Protein AF-A0AAW0MJV5-F1 (afdb_monomer)

Foldseek 3Di:
DDPVVVVVDDPPPDDDPDPPWDWDKDKDDPWFPADPDPCSCVVPVVVCVVVVWDWDWDDDRGIIIIITTPVVD

Radius of gyration: 14.72 Å; Cα contacts (8 Å, |Δi|>4): 72; chains: 1; bounding box: 30×25×39 Å

pLDDT: mean 93.15, std 4.49, range [76.12, 97.94]

Nearest PDB structures (foldseek):
  5gs9-assembly1_A  TM=9.914E-01  e=1.143E-07  Homo sapiens
  5gt7-assembly1_A  TM=9.850E-01  e=1.216E-07  Homo sapiens
  5gt7-assembly1_B  TM=9.910E-01  e=1.465E-07  Homo sapiens
  5gs9-assembly1_B  TM=9.832E-01  e=1.377E-07  Homo sapiens
  5gv2-assembly1_C  TM=9.573E-01  e=2.564E-07  Homo sapiens

Secondary structure (DSSP, 8-state):
--HHHHTTSPTTS-----SS--EEEEEE-SS---SS--SHHHHHHHHHHHTT---EEEE-SS-EEEEEEGGG-

Sequence (73 aa):
MDTEAQRRFPADLLFTSSSGELWRMVRIGGQPLGYDDCGIVAQISRPLADSDISAYYISTFSFDHTLVPDEDI

Solvent-accessible surface area (backbone atoms only — not comparable to full-atom values): 4806 Å² total; per-residue (Å²): 134,58,74,71,67,56,69,73,52,69,84,94,71,77,85,76,92,61,93,76,73,53,72,39,78,47,78,44,69,99,55,70,57,68,87,83,72,77,60,64,66,56,71,51,52,48,63,32,54,78,65,73,49,66,68,50,79,48,79,54,86,42,40,37,35,37,33,30,50,54,89,82,110

Mean predicted aligned error: 3.77 Å

InterPro domains:
  IPR027795 CASTOR, ACT domain [PF13840] (19-73)
  IPR045865 ACT-like domain [SSF55021] (22-72)
  IPR051719 Cytosolic arginine sensor for mTORC1 [PTHR31131] (1-73)

Structure (mmCIF, N/CA/C/O backbone):
data_AF-A0AAW0MJV5-F1
#
_entry.id   AF-A0AAW0MJV5-F1
#
loop_
_atom_site.group_PDB
_atom_site.id
_atom_site.type_symbol
_atom_site.label_atom_id
_atom_site.label_alt_id
_atom_site.label_comp_id
_atom_site.label_asym_id
_atom_site.label_entity_id
_atom_site.label_seq_id
_atom_site.pdbx_PDB_ins_code
_atom_site.Cartn_x
_atom_site.Cartn_y
_atom_site.Cartn_z
_atom_site.occupancy
_atom_site.B_iso_or_equiv
_atom_site.auth_seq_id
_atom_site.auth_comp_id
_atom_site.auth_asym_id
_atom_site.auth_atom_id
_atom_site.pdbx_PDB_model_num
ATOM 1 N N . MET A 1 1 ? 2.088 6.165 10.118 1.00 89.69 1 MET A N 1
ATOM 2 C CA . MET A 1 1 ? 2.894 6.282 11.354 1.00 89.69 1 MET A CA 1
ATOM 3 C C . MET A 1 1 ? 2.774 4.964 12.094 1.00 89.69 1 MET A C 1
ATOM 5 O O . MET A 1 1 ? 1.705 4.373 12.015 1.00 89.69 1 MET A O 1
ATOM 9 N N . ASP A 1 2 ? 3.834 4.483 12.741 1.00 91.56 2 ASP A N 1
ATOM 10 C CA . ASP A 1 2 ? 3.751 3.258 13.543 1.00 91.56 2 ASP A CA 1
ATOM 11 C C . ASP A 1 2 ? 3.031 3.488 14.887 1.00 91.56 2 ASP A C 1
ATOM 13 O O . ASP A 1 2 ? 2.863 4.619 15.357 1.00 91.56 2 ASP A O 1
ATOM 17 N N . THR A 1 3 ? 2.596 2.394 15.510 1.00 90.06 3 THR A N 1
ATOM 18 C CA . THR A 1 3 ? 1.816 2.418 16.753 1.00 90.06 3 THR A CA 1
ATOM 19 C C . THR A 1 3 ? 2.622 2.931 17.951 1.00 90.06 3 THR A C 1
ATOM 21 O O . THR A 1 3 ? 2.043 3.470 18.894 1.00 90.06 3 THR A O 1
ATOM 24 N N . GLU A 1 4 ? 3.951 2.789 17.950 1.00 93.44 4 GLU A N 1
ATOM 25 C CA . GLU A 1 4 ? 4.798 3.283 19.040 1.00 93.44 4 GLU A CA 1
ATOM 26 C C . GLU A 1 4 ? 4.889 4.812 19.004 1.00 93.44 4 GLU A C 1
ATOM 28 O O . GLU A 1 4 ? 4.708 5.474 20.027 1.00 93.44 4 GLU A O 1
ATOM 33 N N . ALA A 1 5 ? 5.094 5.383 17.818 1.00 93.25 5 ALA A N 1
ATOM 34 C CA . ALA A 1 5 ? 5.075 6.815 17.583 1.00 93.25 5 ALA A CA 1
ATOM 35 C C . ALA A 1 5 ? 3.695 7.411 17.893 1.00 93.25 5 ALA A C 1
ATOM 37 O O . ALA A 1 5 ? 3.624 8.458 18.536 1.00 93.25 5 ALA A O 1
ATOM 38 N N . GLN A 1 6 ? 2.603 6.719 17.540 1.00 92.19 6 GLN A N 1
ATOM 39 C CA . GLN A 1 6 ? 1.241 7.154 17.869 1.00 92.19 6 GLN A CA 1
ATOM 40 C C . GLN A 1 6 ? 1.021 7.324 19.379 1.00 92.19 6 GLN A C 1
ATOM 42 O O . GLN A 1 6 ? 0.416 8.308 19.796 1.00 92.19 6 GLN A O 1
ATOM 47 N N . ARG A 1 7 ? 1.559 6.422 20.212 1.00 93.94 7 ARG A N 1
ATOM 48 C CA . ARG A 1 7 ? 1.424 6.478 21.684 1.00 93.94 7 ARG A CA 1
ATOM 49 C C . ARG A 1 7 ? 2.096 7.691 22.327 1.00 93.94 7 ARG A C 1
ATOM 51 O O . ARG A 1 7 ? 1.846 7.968 23.495 1.00 93.94 7 ARG A O 1
ATOM 58 N N . ARG A 1 8 ? 2.958 8.401 21.594 1.00 96.38 8 ARG A N 1
ATOM 59 C CA . ARG A 1 8 ? 3.617 9.624 22.075 1.00 96.38 8 ARG A CA 1
ATOM 60 C C . ARG A 1 8 ? 2.713 10.854 21.965 1.00 96.38 8 ARG A C 1
ATOM 62 O O . ARG A 1 8 ? 3.027 11.880 22.563 1.00 96.38 8 ARG A O 1
ATOM 69 N N . PHE A 1 9 ? 1.616 10.766 21.212 1.00 94.75 9 PHE A N 1
ATOM 70 C CA . PHE A 1 9 ? 0.638 11.842 21.090 1.00 94.75 9 PHE A CA 1
ATOM 71 C C . PHE A 1 9 ? -0.401 11.766 22.218 1.00 94.75 9 PHE A C 1
ATOM 73 O O . PHE A 1 9 ? -0.762 10.666 22.642 1.00 94.75 9 PHE A O 1
ATOM 80 N N . PRO A 1 10 ? -0.910 12.914 22.699 1.00 96.56 10 PRO A N 1
ATOM 81 C CA . PRO A 1 10 ? -2.047 12.933 23.611 1.00 96.56 10 PRO A CA 1
ATOM 82 C C . PRO A 1 10 ? -3.264 12.204 23.025 1.00 96.56 10 PRO A C 1
ATOM 84 O O . PRO A 1 10 ? -3.489 12.227 21.811 1.00 96.56 10 PRO A O 1
ATOM 87 N N . ALA A 1 11 ? -4.057 11.587 23.904 1.00 92.56 11 ALA A N 1
ATOM 88 C CA . ALA A 1 11 ? -5.314 10.947 23.525 1.00 92.56 11 ALA A CA 1
ATOM 89 C C . ALA A 1 11 ? -6.287 11.955 22.880 1.00 92.56 11 ALA A C 1
ATOM 91 O O . ALA A 1 11 ? -6.205 13.157 23.134 1.00 92.56 11 ALA A O 1
ATOM 92 N N . ASP A 1 12 ? -7.188 11.449 22.035 1.00 92.88 12 ASP A N 1
ATOM 93 C CA . ASP A 1 12 ? -8.280 12.195 21.385 1.00 92.88 12 ASP A CA 1
ATOM 94 C C . ASP A 1 12 ? -7.866 13.336 20.431 1.00 92.88 12 ASP A C 1
ATOM 96 O O . ASP A 1 12 ? -8.708 14.112 19.985 1.00 92.88 12 ASP A O 1
ATOM 100 N N . LEU A 1 13 ? -6.580 13.428 20.066 1.00 94.94 13 LEU A N 1
ATOM 101 C CA . LEU A 1 13 ? -6.093 14.373 19.048 1.00 94.94 13 LEU A CA 1
ATOM 102 C C . LEU A 1 13 ? -5.939 13.756 17.656 1.00 94.94 13 LEU A C 1
ATOM 104 O O . LEU A 1 13 ? -5.998 14.465 16.651 1.00 94.94 13 LEU A O 1
ATOM 108 N N . LEU A 1 14 ? -5.689 12.448 17.592 1.00 92.69 14 LEU A N 1
ATOM 109 C CA . LEU A 1 14 ? -5.485 11.729 16.340 1.00 92.69 14 LEU A CA 1
ATOM 110 C C . LEU A 1 14 ? -6.776 11.012 15.950 1.00 92.69 14 LEU A C 1
ATOM 112 O O . LEU A 1 14 ? -7.209 10.090 16.637 1.00 92.69 14 LEU A O 1
ATOM 116 N N . PHE A 1 15 ? -7.361 11.420 14.828 1.00 91.81 15 PHE A N 1
ATOM 117 C CA . PHE A 1 15 ? -8.567 10.809 14.276 1.00 91.81 15 PHE A CA 1
ATOM 118 C C . PHE A 1 15 ? -8.193 9.788 13.201 1.00 91.81 15 PHE A C 1
ATOM 120 O O . PHE A 1 15 ? -7.382 10.075 12.321 1.00 91.81 15 PHE A O 1
ATOM 127 N N . THR A 1 16 ? -8.796 8.604 13.263 1.00 90.06 16 THR A N 1
ATOM 128 C CA . THR A 1 16 ? -8.642 7.544 12.262 1.00 90.06 16 THR A CA 1
ATOM 129 C C . THR A 1 16 ? -10.015 7.040 11.835 1.00 90.06 16 THR A C 1
ATOM 131 O O . THR A 1 16 ? -10.940 7.006 12.645 1.00 90.06 16 THR A O 1
ATOM 134 N N . SER A 1 17 ? -10.151 6.659 10.566 1.00 88.50 17 SER A N 1
ATOM 135 C CA . SER A 1 17 ? -11.325 5.940 10.061 1.00 88.50 17 SER A CA 1
ATOM 136 C C . SER A 1 17 ? -11.221 4.428 10.266 1.00 88.50 17 SER A C 1
ATOM 138 O O . SER A 1 17 ? -12.182 3.723 9.976 1.00 88.50 17 SER A O 1
ATOM 140 N N . SER A 1 18 ? -10.074 3.918 10.732 1.00 80.69 18 SER A N 1
ATOM 141 C CA . SER A 1 18 ? -9.896 2.487 10.967 1.00 80.69 18 SER A CA 1
ATOM 142 C C . SER A 1 18 ? -10.662 2.018 12.205 1.00 80.69 18 SER A C 1
ATOM 144 O O . SER A 1 18 ? -10.595 2.625 13.274 1.00 80.69 18 SER A O 1
ATOM 146 N N . SER A 1 19 ? -11.346 0.884 12.078 1.00 78.25 19 SER A N 1
ATOM 147 C CA . SER A 1 19 ? -12.053 0.176 13.157 1.00 78.25 19 SER A CA 1
ATOM 148 C C . SER A 1 19 ? -11.134 -0.717 14.005 1.00 78.25 19 SER A C 1
ATOM 150 O O . SER A 1 19 ? -11.598 -1.655 14.647 1.00 78.25 19 SER A O 1
ATOM 152 N N . GLY A 1 20 ? -9.829 -0.432 14.023 1.00 76.12 20 GLY A N 1
ATOM 153 C CA . GLY A 1 20 ? -8.802 -1.261 14.669 1.00 76.12 20 GLY A CA 1
ATOM 154 C C . GLY A 1 20 ? -7.883 -2.000 13.692 1.00 76.12 20 GLY A C 1
ATOM 155 O O . GLY A 1 20 ? -6.846 -2.501 14.117 1.00 76.12 20 GLY A O 1
ATOM 156 N N . GLU A 1 21 ? -8.209 -2.006 12.399 1.00 81.50 21 GLU A N 1
ATOM 157 C CA . GLU A 1 21 ? -7.328 -2.506 11.339 1.00 81.50 21 GLU A CA 1
ATOM 158 C C . GLU A 1 21 ? -6.055 -1.657 11.233 1.00 81.50 21 GLU A C 1
ATOM 160 O O . GLU A 1 21 ? -6.088 -0.417 11.232 1.00 81.50 21 GLU A O 1
ATOM 165 N N . LEU A 1 22 ? -4.919 -2.350 11.159 1.00 89.12 22 LEU A N 1
ATOM 166 C CA . LEU A 1 22 ? -3.603 -1.767 10.936 1.00 89.12 22 LEU A CA 1
ATOM 167 C C . LEU A 1 22 ? -3.151 -2.035 9.502 1.00 89.12 22 LEU A C 1
ATOM 169 O O . LEU A 1 22 ? -3.646 -2.929 8.823 1.00 89.12 22 LEU A O 1
ATOM 173 N N . TRP A 1 23 ? -2.181 -1.244 9.058 1.00 93.88 23 TRP A N 1
ATOM 174 C CA . TRP A 1 23 ? -1.632 -1.324 7.712 1.00 93.88 23 TRP A CA 1
ATOM 175 C C . TRP A 1 23 ? -0.210 -1.871 7.749 1.00 93.88 23 TRP A C 1
ATOM 177 O O . TRP A 1 23 ? 0.620 -1.416 8.544 1.00 93.88 23 TRP A O 1
ATOM 187 N N . ARG A 1 24 ? 0.094 -2.801 6.846 1.00 95.56 24 ARG A N 1
ATOM 188 C CA . ARG A 1 24 ? 1.426 -3.367 6.650 1.00 95.56 24 ARG A CA 1
ATOM 189 C C . ARG A 1 24 ? 2.107 -2.788 5.438 1.00 95.56 24 ARG A C 1
ATOM 191 O O . ARG A 1 24 ? 1.524 -2.661 4.370 1.00 95.56 24 ARG A O 1
ATOM 198 N N . MET A 1 25 ? 3.374 -2.440 5.629 1.00 95.69 25 MET A N 1
ATOM 199 C CA . MET A 1 25 ? 4.200 -1.840 4.596 1.00 95.69 25 MET A CA 1
ATOM 200 C C . MET A 1 25 ? 4.976 -2.904 3.825 1.00 95.69 25 MET A C 1
ATOM 202 O O . MET A 1 25 ? 5.776 -3.640 4.401 1.00 95.69 25 MET A O 1
ATOM 206 N N . VAL A 1 26 ? 4.812 -2.893 2.508 1.00 96.06 26 VAL A N 1
ATOM 207 C CA . VAL A 1 26 ? 5.671 -3.572 1.541 1.00 96.06 26 VAL A CA 1
ATOM 208 C C . VAL A 1 26 ? 6.570 -2.521 0.894 1.00 96.06 26 VAL A C 1
ATOM 210 O O . VAL A 1 26 ? 6.089 -1.604 0.227 1.00 96.06 26 VAL A O 1
ATOM 213 N N . ARG A 1 27 ? 7.886 -2.633 1.107 1.00 96.38 27 ARG A N 1
ATOM 214 C CA . ARG A 1 27 ? 8.878 -1.776 0.442 1.00 96.38 27 ARG A CA 1
ATOM 215 C C . ARG A 1 27 ? 9.247 -2.366 -0.913 1.00 96.38 27 ARG A C 1
ATOM 217 O O . ARG A 1 27 ? 9.613 -3.536 -0.999 1.00 96.38 27 ARG A O 1
ATOM 224 N N . ILE A 1 28 ? 9.216 -1.533 -1.940 1.00 95.50 28 ILE A N 1
ATOM 225 C CA . ILE A 1 28 ? 9.495 -1.894 -3.325 1.00 95.50 28 ILE A CA 1
ATOM 226 C C . ILE A 1 28 ? 10.836 -1.286 -3.738 1.00 95.50 28 ILE A C 1
ATOM 228 O O . ILE A 1 28 ? 11.118 -0.114 -3.482 1.00 95.50 28 ILE A O 1
ATOM 232 N N . GLY A 1 29 ? 11.660 -2.110 -4.385 1.00 92.19 29 GLY A N 1
ATOM 233 C CA . GLY A 1 29 ? 13.005 -1.758 -4.832 1.00 92.19 29 GLY A CA 1
ATOM 234 C C . GLY A 1 29 ? 14.102 -2.366 -3.955 1.00 92.19 29 GLY A C 1
ATOM 235 O O . GLY A 1 29 ? 14.132 -2.202 -2.735 1.00 92.19 29 GLY A O 1
ATOM 236 N N . GLY A 1 30 ? 15.031 -3.080 -4.599 1.00 90.62 30 GLY A N 1
ATOM 237 C CA . GLY A 1 30 ? 16.275 -3.548 -3.976 1.00 90.62 30 GLY A CA 1
ATOM 238 C C . GLY A 1 30 ? 17.402 -2.511 -4.029 1.00 90.62 30 GLY A C 1
ATOM 239 O O . GLY A 1 30 ? 18.365 -2.628 -3.277 1.00 90.62 30 GLY A O 1
ATOM 240 N N . GLN A 1 31 ? 17.272 -1.509 -4.903 1.00 91.50 31 GLN A N 1
ATOM 241 C CA . GLN A 1 31 ? 18.159 -0.360 -5.131 1.00 91.50 31 GLN A CA 1
ATOM 242 C C . GLN A 1 31 ? 17.289 0.886 -5.402 1.00 91.50 31 GLN A C 1
ATOM 244 O O . GLN A 1 31 ? 16.088 0.712 -5.632 1.00 91.50 31 GLN A O 1
ATOM 249 N N . PRO A 1 32 ? 17.846 2.115 -5.361 1.00 93.56 32 PRO A N 1
ATOM 250 C CA . PRO A 1 32 ? 17.088 3.322 -5.673 1.00 93.56 32 PRO A CA 1
ATOM 251 C C . PRO A 1 32 ? 16.430 3.246 -7.055 1.00 93.56 32 PRO A C 1
ATOM 253 O O . PRO A 1 32 ? 17.112 2.974 -8.039 1.00 93.56 32 PRO A O 1
ATOM 256 N N . LEU A 1 33 ? 15.119 3.485 -7.108 1.00 91.31 33 LEU A N 1
ATOM 257 C CA . LEU A 1 33 ? 14.297 3.333 -8.314 1.00 91.31 33 LEU A CA 1
ATOM 258 C C . LEU A 1 33 ? 14.521 4.453 -9.342 1.00 91.31 33 LEU A C 1
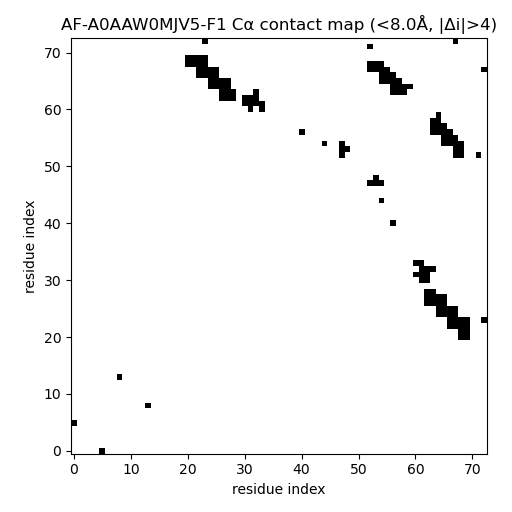ATOM 260 O O . LEU A 1 33 ? 14.281 4.260 -10.528 1.00 91.31 33 LEU A O 1
ATOM 264 N N . GLY A 1 34 ? 14.998 5.622 -8.902 1.00 92.12 34 GLY A N 1
ATOM 265 C CA . GLY A 1 34 ? 15.101 6.794 -9.771 1.00 92.12 34 GLY A CA 1
ATOM 266 C C . GLY A 1 34 ? 13.724 7.294 -10.219 1.00 92.12 34 GLY A C 1
ATOM 267 O O . GLY A 1 34 ? 12.733 7.101 -9.519 1.00 92.12 34 GLY A O 1
ATOM 268 N N . TYR A 1 35 ? 13.676 7.970 -11.370 1.00 92.38 35 TYR A N 1
ATOM 269 C CA . TYR A 1 35 ? 12.464 8.650 -11.857 1.00 92.38 35 TYR A CA 1
ATOM 270 C C . TYR A 1 35 ? 12.105 8.344 -13.315 1.00 92.38 35 TYR A C 1
ATOM 272 O O . TYR A 1 35 ? 11.068 8.803 -13.788 1.00 92.38 35 TYR A O 1
ATOM 280 N N . ASP A 1 36 ? 12.948 7.585 -14.018 1.00 93.00 36 ASP A N 1
ATOM 281 C CA . ASP A 1 36 ? 12.787 7.309 -15.451 1.00 93.00 36 ASP A CA 1
ATOM 282 C C . ASP A 1 36 ? 12.100 5.957 -15.721 1.00 93.00 36 ASP A C 1
ATOM 284 O O . ASP A 1 36 ? 11.541 5.745 -16.799 1.00 93.00 36 ASP A O 1
ATOM 288 N N . ASP A 1 37 ? 12.105 5.049 -14.739 1.00 89.25 37 ASP A N 1
ATOM 289 C CA . ASP A 1 37 ? 11.512 3.719 -14.864 1.00 89.25 37 ASP A CA 1
ATOM 290 C C . ASP A 1 37 ? 9.985 3.767 -14.688 1.00 89.25 37 ASP A C 1
ATOM 292 O O . ASP A 1 37 ? 9.442 4.012 -13.609 1.00 89.25 37 ASP A O 1
ATOM 296 N N . CYS A 1 38 ? 9.265 3.484 -15.773 1.00 92.69 38 CYS A N 1
ATOM 297 C CA . CYS A 1 38 ? 7.806 3.416 -15.784 1.00 92.69 38 CYS A CA 1
ATOM 298 C C . CYS A 1 38 ? 7.278 2.028 -15.385 1.00 92.69 38 CYS A C 1
ATOM 300 O O . CYS A 1 38 ? 7.897 0.995 -15.627 1.00 92.69 38 CYS A O 1
ATOM 302 N N . GLY A 1 39 ? 6.049 1.993 -14.863 1.00 93.69 39 GLY A N 1
ATOM 303 C CA . GLY A 1 39 ? 5.299 0.750 -14.647 1.00 93.69 39 GLY A CA 1
ATOM 304 C C . GLY A 1 39 ? 5.527 0.066 -13.298 1.00 93.69 39 GLY A C 1
ATOM 305 O O . GLY A 1 39 ? 4.832 -0.906 -13.016 1.00 93.69 39 GLY A O 1
ATOM 306 N N . ILE A 1 40 ? 6.405 0.596 -12.440 1.00 94.19 40 ILE A N 1
ATOM 307 C CA . ILE A 1 40 ? 6.641 0.074 -11.082 1.00 94.19 40 ILE A CA 1
ATOM 308 C C . ILE A 1 40 ? 5.330 0.033 -10.285 1.00 94.19 40 ILE A C 1
ATOM 310 O O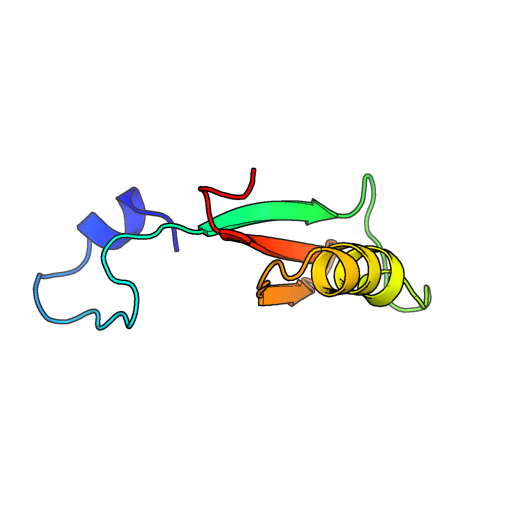 . ILE A 1 40 ? 4.931 -1.022 -9.799 1.00 94.19 40 ILE A O 1
ATOM 314 N N . VAL A 1 41 ? 4.592 1.148 -10.240 1.00 95.44 41 VAL A N 1
ATOM 315 C CA . VAL A 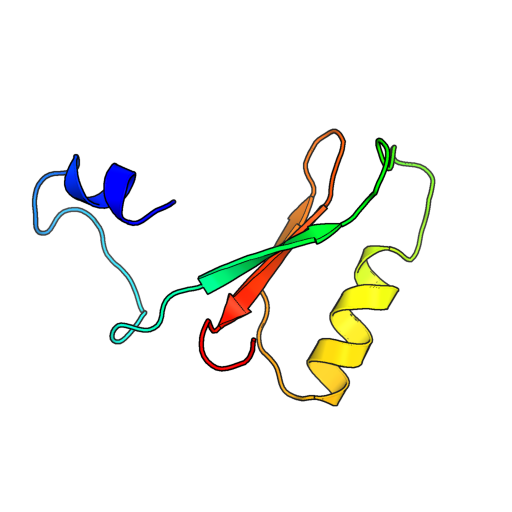1 41 ? 3.275 1.213 -9.583 1.00 95.44 41 VAL A CA 1
ATOM 316 C C . VAL A 1 41 ? 2.306 0.197 -10.188 1.00 95.44 41 VAL A C 1
ATOM 318 O O . VAL A 1 41 ? 1.619 -0.499 -9.453 1.00 95.44 41 VAL A O 1
ATOM 321 N N . ALA A 1 42 ? 2.275 0.069 -11.518 1.00 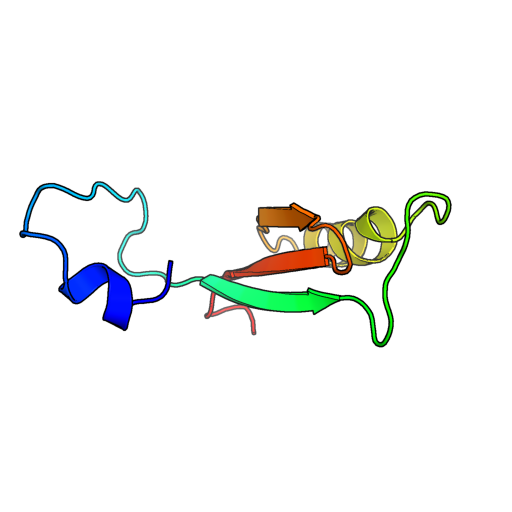96.00 42 ALA A N 1
ATOM 322 C CA . ALA A 1 42 ? 1.342 -0.817 -12.214 1.00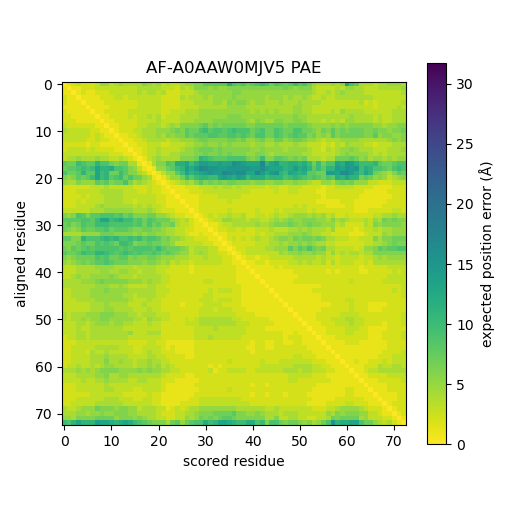 96.00 42 ALA A CA 1
ATOM 323 C C . ALA A 1 42 ? 1.594 -2.303 -11.916 1.00 96.00 42 ALA A C 1
ATOM 325 O O . ALA A 1 42 ? 0.642 -3.074 -11.819 1.00 96.00 42 ALA A O 1
ATOM 326 N N . GLN A 1 43 ? 2.857 -2.706 -11.746 1.00 94.75 43 GLN A N 1
ATOM 327 C CA . GLN A 1 43 ? 3.223 -4.076 -11.370 1.00 94.75 43 GLN A CA 1
ATOM 328 C C . GLN A 1 43 ? 2.740 -4.456 -9.966 1.00 94.75 43 GLN A C 1
ATOM 330 O O . GLN A 1 43 ? 2.612 -5.641 -9.676 1.00 94.75 43 GLN A O 1
ATOM 335 N N . ILE A 1 44 ? 2.452 -3.467 -9.117 1.00 96.00 44 ILE A N 1
ATOM 336 C CA . ILE A 1 44 ? 1.985 -3.672 -7.746 1.00 96.00 44 ILE A CA 1
ATOM 337 C C . ILE A 1 44 ? 0.477 -3.463 -7.640 1.00 96.00 44 ILE A C 1
ATOM 339 O O . ILE A 1 44 ? -0.229 -4.315 -7.114 1.00 96.00 44 ILE A O 1
ATOM 343 N N . SER A 1 45 ? -0.045 -2.359 -8.174 1.00 96.44 45 SER A N 1
ATOM 344 C CA . SER A 1 45 ? -1.460 -2.015 -8.043 1.00 96.44 45 SER A CA 1
ATOM 345 C C . SER A 1 45 ? -2.372 -2.969 -8.804 1.00 96.44 45 SER A C 1
ATOM 347 O O . SER A 1 45 ? -3.473 -3.245 -8.343 1.00 96.44 45 SER A O 1
ATOM 349 N N . ARG A 1 46 ? -1.922 -3.510 -9.943 1.00 97.88 46 ARG A N 1
ATOM 350 C CA . ARG A 1 46 ? -2.723 -4.438 -10.744 1.00 97.88 46 ARG A CA 1
ATOM 351 C C . ARG A 1 46 ? -3.031 -5.754 -10.019 1.00 97.88 46 ARG A C 1
ATOM 353 O O . ARG A 1 46 ? -4.211 -6.036 -9.874 1.00 97.88 46 ARG A O 1
ATOM 360 N N . PRO A 1 47 ? -2.051 -6.545 -9.541 1.00 97.19 47 PRO A N 1
ATOM 361 C CA . PRO A 1 47 ? -2.363 -7.790 -8.839 1.00 97.19 47 PRO A CA 1
ATOM 362 C C . PRO A 1 47 ? -3.149 -7.567 -7.538 1.00 97.19 47 PRO A C 1
ATOM 364 O O . PRO A 1 47 ? -3.972 -8.409 -7.188 1.00 97.19 47 PRO A O 1
ATOM 367 N N . LEU A 1 48 ? -2.939 -6.439 -6.846 1.00 96.62 48 LEU A N 1
ATOM 368 C CA . LEU A 1 48 ? -3.732 -6.077 -5.665 1.00 96.62 48 LEU A CA 1
ATOM 369 C C . LEU A 1 48 ? -5.190 -5.797 -6.040 1.00 96.62 48 LEU A C 1
ATOM 371 O O . LEU A 1 48 ? -6.090 -6.346 -5.416 1.00 96.62 48 LEU A O 1
ATOM 375 N N . ALA A 1 49 ? -5.424 -5.031 -7.109 1.00 97.19 49 ALA A N 1
ATOM 376 C CA . ALA A 1 49 ? -6.766 -4.776 -7.625 1.00 97.19 49 ALA A CA 1
ATOM 377 C C . ALA A 1 49 ? -7.446 -6.053 -8.145 1.00 97.19 49 ALA A C 1
ATOM 379 O O . ALA A 1 49 ? -8.619 -6.274 -7.866 1.00 97.19 49 ALA A O 1
ATOM 380 N N . ASP A 1 50 ? -6.707 -6.919 -8.847 1.00 97.94 50 ASP A N 1
ATOM 381 C CA . ASP A 1 50 ? -7.205 -8.220 -9.314 1.00 97.94 50 ASP A CA 1
ATOM 382 C C . ASP A 1 50 ? -7.593 -9.143 -8.134 1.00 97.94 50 ASP A C 1
ATOM 384 O O . ASP A 1 50 ? -8.397 -10.058 -8.312 1.00 97.94 50 ASP A O 1
ATOM 388 N N . SER A 1 51 ? -7.048 -8.890 -6.938 1.00 96.62 51 SER A N 1
ATOM 389 C CA . SER A 1 51 ? -7.336 -9.622 -5.695 1.00 96.62 51 SER A CA 1
ATOM 390 C C . SER A 1 51 ? -8.304 -8.887 -4.755 1.00 96.62 51 SER A C 1
ATOM 392 O O . SER A 1 51 ? -8.530 -9.368 -3.652 1.00 96.62 51 SER A O 1
ATOM 394 N N . ASP A 1 52 ? -8.862 -7.743 -5.172 1.00 96.31 52 ASP A N 1
ATOM 395 C CA . ASP A 1 52 ? -9.723 -6.863 -4.358 1.00 96.31 52 ASP A CA 1
ATOM 396 C C . ASP A 1 52 ? -9.072 -6.366 -3.046 1.00 96.31 52 ASP A C 1
ATOM 398 O O . ASP A 1 52 ? -9.746 -6.064 -2.065 1.00 96.31 52 ASP A O 1
ATOM 402 N N . ILE A 1 53 ? -7.739 -6.249 -3.025 1.00 95.62 53 ILE A N 1
ATOM 403 C CA . ILE A 1 53 ? -6.982 -5.761 -1.866 1.00 95.62 53 ILE A CA 1
ATOM 404 C C . ILE A 1 53 ? -6.803 -4.247 -1.981 1.00 95.62 53 ILE A C 1
ATOM 406 O O . ILE A 1 53 ? -6.194 -3.730 -2.925 1.00 95.62 53 ILE A O 1
ATOM 410 N N . SER A 1 54 ? -7.300 -3.523 -0.978 1.00 94.44 54 SER A N 1
ATOM 411 C CA . SER A 1 54 ? -7.100 -2.077 -0.873 1.00 94.44 54 SER A CA 1
ATOM 412 C C . SER A 1 54 ? -5.644 -1.744 -0.560 1.00 94.44 54 SER A C 1
ATOM 414 O O . SER A 1 54 ? -4.995 -2.417 0.235 1.00 94.44 54 SER A O 1
ATOM 416 N N . ALA A 1 55 ? -5.121 -0.667 -1.145 1.00 96.19 55 ALA A N 1
ATOM 417 C CA . ALA A 1 55 ? -3.749 -0.259 -0.884 1.00 96.19 55 ALA A CA 1
ATOM 418 C C . ALA A 1 55 ? -3.542 1.255 -0.961 1.00 96.19 55 ALA A C 1
ATOM 420 O O . ALA A 1 55 ? -4.047 1.918 -1.868 1.00 96.19 55 ALA A O 1
ATOM 421 N N . TYR A 1 56 ? -2.722 1.792 -0.055 1.00 96.31 56 TYR A N 1
ATOM 422 C CA . TYR A 1 56 ? -2.120 3.115 -0.226 1.00 96.31 56 TYR A CA 1
ATOM 423 C C . TYR A 1 56 ? -0.726 2.973 -0.821 1.00 96.31 56 TYR A C 1
ATOM 425 O O . TYR A 1 56 ? 0.043 2.112 -0.404 1.00 96.31 56 TYR A O 1
ATOM 433 N N . TYR A 1 57 ? -0.371 3.854 -1.750 1.00 97.06 57 TYR A N 1
ATOM 434 C CA . TYR A 1 57 ? 0.932 3.840 -2.405 1.00 97.0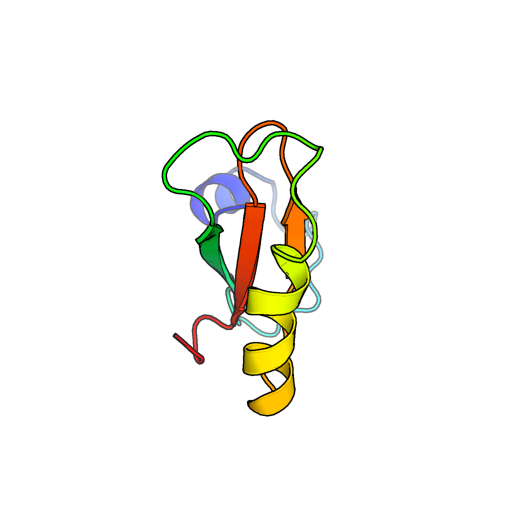6 57 TYR A CA 1
ATOM 435 C C . TYR A 1 57 ? 1.649 5.171 -2.197 1.00 97.06 57 TYR A C 1
ATOM 437 O O . TYR A 1 57 ? 1.083 6.232 -2.459 1.00 97.06 57 TYR A O 1
ATOM 445 N N . ILE A 1 58 ? 2.891 5.122 -1.719 1.00 97.12 58 ILE A N 1
ATOM 446 C CA . ILE A 1 58 ? 3.716 6.296 -1.434 1.00 97.12 58 ILE A CA 1
ATOM 447 C C . ILE A 1 58 ? 5.099 6.090 -2.046 1.00 97.12 58 ILE A C 1
ATOM 449 O O . ILE A 1 58 ? 5.895 5.278 -1.566 1.00 97.12 58 ILE A O 1
ATOM 453 N N . SER A 1 59 ? 5.401 6.887 -3.065 1.00 95.75 59 SER A N 1
ATOM 454 C CA . SER A 1 59 ? 6.748 7.003 -3.613 1.00 95.75 59 SER A CA 1
ATOM 455 C C . SER A 1 59 ? 7.587 7.962 -2.779 1.00 95.75 59 SER A C 1
ATOM 457 O O . SER A 1 59 ? 7.152 9.059 -2.425 1.00 95.75 59 SER A O 1
ATOM 459 N N . THR A 1 60 ? 8.805 7.545 -2.457 1.00 95.81 60 THR A N 1
ATOM 460 C CA . THR A 1 60 ? 9.825 8.388 -1.819 1.00 95.81 60 THR A CA 1
ATOM 461 C C . THR A 1 60 ? 10.957 8.651 -2.807 1.00 95.81 60 THR A C 1
ATOM 463 O O . THR A 1 60 ? 10.906 8.204 -3.946 1.00 95.81 60 THR A O 1
ATOM 466 N N . PHE A 1 61 ? 12.001 9.369 -2.383 1.00 95.00 61 PHE A N 1
ATOM 467 C CA . PHE A 1 61 ? 13.124 9.688 -3.267 1.00 95.00 61 PHE A CA 1
ATOM 468 C C . PHE A 1 61 ? 13.776 8.440 -3.892 1.00 95.00 61 PHE A C 1
ATOM 470 O O . PHE A 1 61 ? 14.114 8.452 -5.068 1.00 95.00 61 PHE A O 1
ATOM 477 N N . SER A 1 62 ? 13.943 7.369 -3.109 1.00 93.88 62 SER A N 1
ATOM 478 C CA . SER A 1 62 ? 14.658 6.167 -3.562 1.00 93.88 62 SER A CA 1
ATOM 479 C C . SER A 1 62 ? 13.768 4.943 -3.734 1.00 93.88 62 SER A C 1
ATOM 481 O O . SER A 1 62 ? 14.129 4.044 -4.483 1.00 93.88 62 SER A O 1
ATOM 483 N N . PHE A 1 63 ? 12.658 4.854 -3.007 1.00 96.12 63 PHE A N 1
ATOM 484 C CA . PHE A 1 63 ? 11.874 3.625 -2.915 1.00 96.12 63 PHE A CA 1
ATOM 485 C C . PHE A 1 63 ? 10.388 3.915 -2.919 1.00 96.12 63 PHE A C 1
ATOM 487 O O . PHE A 1 63 ? 9.945 4.956 -2.425 1.00 96.12 63 PHE A O 1
ATOM 494 N N . ASP A 1 64 ? 9.633 2.922 -3.349 1.00 96.00 64 ASP A N 1
ATOM 495 C CA . ASP A 1 64 ? 8.189 2.939 -3.261 1.00 96.00 64 ASP A CA 1
ATOM 496 C C . ASP A 1 64 ? 7.719 2.093 -2.080 1.00 96.00 64 ASP A C 1
ATOM 498 O O . ASP A 1 64 ? 8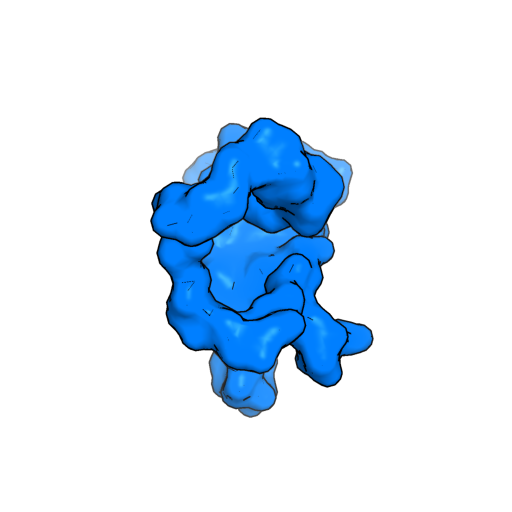.354 1.112 -1.683 1.00 96.00 64 ASP A O 1
ATOM 502 N N . HIS A 1 65 ? 6.604 2.496 -1.485 1.00 97.25 65 HIS A N 1
ATOM 503 C CA . HIS A 1 65 ? 6.023 1.833 -0.329 1.00 97.25 65 HIS A CA 1
ATOM 504 C C . HIS A 1 65 ? 4.535 1.638 -0.572 1.00 97.25 65 HIS A C 1
ATOM 506 O O . HIS A 1 65 ? 3.812 2.597 -0.833 1.00 97.25 65 HIS A O 1
ATOM 512 N N . THR A 1 6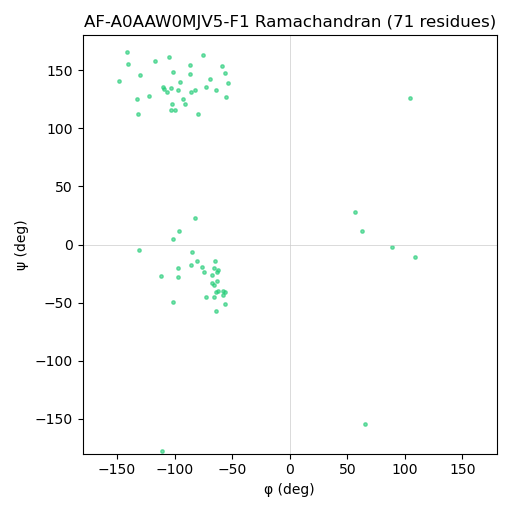6 ? 4.079 0.396 -0.465 1.00 96.88 66 THR A N 1
ATOM 513 C CA . THR A 1 66 ? 2.655 0.062 -0.485 1.00 96.88 66 THR A CA 1
ATOM 514 C C . THR A 1 66 ? 2.212 -0.315 0.917 1.00 96.88 66 THR A C 1
ATOM 516 O O . THR A 1 66 ? 2.881 -1.101 1.581 1.00 96.88 66 THR A O 1
ATOM 519 N N . LEU A 1 67 ? 1.110 0.262 1.380 1.00 96.75 67 LEU A N 1
ATOM 520 C CA . LEU A 1 67 ? 0.435 -0.110 2.613 1.00 96.75 67 LEU A CA 1
ATOM 521 C C . LEU A 1 67 ? -0.794 -0.940 2.252 1.00 96.75 67 LEU A C 1
ATOM 523 O O . LEU A 1 67 ? -1.662 -0.426 1.552 1.00 96.75 67 LEU A O 1
ATOM 527 N N . VAL A 1 68 ? -0.870 -2.171 2.745 1.00 96.06 68 VAL A N 1
ATOM 528 C CA . VAL A 1 68 ? -2.025 -3.079 2.607 1.00 96.06 68 VAL A CA 1
ATOM 529 C C . VAL A 1 68 ? -2.608 -3.400 3.991 1.00 96.06 68 VAL A C 1
ATOM 531 O O . VAL A 1 68 ? -1.884 -3.225 4.978 1.00 96.06 68 VAL A O 1
ATOM 534 N N . PRO A 1 69 ? -3.875 -3.825 4.114 1.00 94.31 69 PRO A N 1
ATOM 535 C CA . PRO A 1 69 ? -4.424 -4.305 5.381 1.00 94.31 69 PRO A CA 1
ATOM 536 C C . PRO A 1 69 ? -3.555 -5.421 5.979 1.00 94.31 69 PRO A C 1
ATOM 538 O O . PRO A 1 69 ? -3.050 -6.275 5.255 1.00 94.31 69 PRO A O 1
ATOM 541 N N . ASP A 1 70 ? -3.339 -5.407 7.299 1.00 91.88 70 ASP A N 1
ATOM 542 C CA . ASP A 1 70 ? -2.540 -6.437 7.996 1.00 91.88 70 ASP A CA 1
ATOM 543 C C . ASP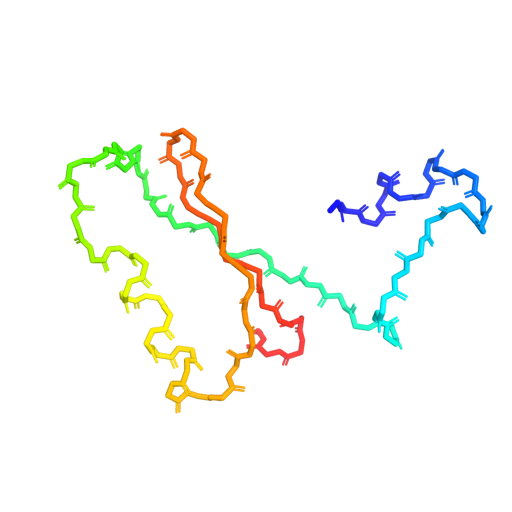 A 1 70 ? -3.161 -7.838 7.887 1.00 91.88 70 ASP A C 1
ATOM 545 O O . ASP A 1 70 ? -2.437 -8.819 7.977 1.00 91.88 70 ASP A O 1
ATOM 549 N N . GLU A 1 71 ? -4.473 -7.932 7.657 1.00 90.94 71 GLU A N 1
ATOM 550 C CA . GLU A 1 71 ? -5.188 -9.202 7.465 1.00 90.94 71 GLU A CA 1
ATOM 551 C C . GLU A 1 71 ? -4.989 -9.840 6.080 1.00 90.94 71 GLU A C 1
ATOM 553 O O . GLU A 1 71 ? -5.185 -11.047 5.939 1.00 90.94 71 GLU A O 1
ATOM 558 N N . ASP A 1 72 ? -4.554 -9.058 5.088 1.00 87.00 72 ASP A N 1
ATOM 559 C CA . ASP A 1 72 ? -4.335 -9.501 3.704 1.00 87.00 72 ASP A CA 1
ATOM 560 C C . ASP A 1 72 ? -2.863 -9.884 3.422 1.00 87.00 72 ASP A C 1
ATOM 562 O O . ASP A 1 72 ? -2.466 -10.050 2.263 1.00 87.00 72 ASP A O 1
ATOM 566 N N . ILE A 1 73 ? -2.030 -10.000 4.470 1.00 80.50 73 ILE A N 1
ATOM 567 C CA . ILE A 1 73 ? -0.591 -10.335 4.411 1.00 80.50 73 ILE A CA 1
ATOM 568 C C . ILE A 1 73 ? -0.262 -11.609 5.195 1.00 80.50 73 ILE A C 1
ATOM 570 O O . ILE A 1 73 ? 0.541 -12.411 4.660 1.00 80.50 73 ILE A O 1
#

Organism: NCBI:txid88201